Protein AF-A0A1I5U7B4-F1 (afdb_monomer_lite)

Organism: NCBI:txid43305

Radius of gyration: 13.63 Å; chains: 1; bounding box: 38×31×25 Å

Structure (mmCIF, N/CA/C/O backbone):
data_AF-A0A1I5U7B4-F1
#
_entry.id   AF-A0A1I5U7B4-F1
#
loop_
_atom_site.group_PDB
_atom_site.id
_atom_site.type_symbol
_atom_site.label_atom_id
_atom_site.label_alt_id
_atom_site.label_comp_id
_atom_site.label_asym_id
_atom_site.label_entity_id
_atom_site.label_seq_id
_atom_site.pdbx_PDB_ins_code
_atom_site.Cartn_x
_atom_site.Cartn_y
_atom_site.Cartn_z
_atom_site.occupancy
_atom_site.B_iso_or_equiv
_atom_site.auth_seq_id
_atom_site.auth_comp_id
_atom_site.auth_asym_id
_atom_site.auth_atom_id
_atom_site.pdbx_PDB_model_num
ATOM 1 N N . MET A 1 1 ? -28.573 3.012 4.697 1.00 36.19 1 MET A N 1
ATOM 2 C CA . MET A 1 1 ? -27.901 4.321 4.546 1.00 36.19 1 MET A CA 1
ATOM 3 C C . MET A 1 1 ? -26.445 4.082 4.194 1.00 36.19 1 MET A C 1
ATOM 5 O O . MET A 1 1 ? -25.722 3.524 5.009 1.00 36.19 1 MET A O 1
ATOM 9 N N . SER A 1 2 ? -26.026 4.426 2.977 1.00 48.88 2 SER A N 1
ATOM 10 C CA . SER A 1 2 ? -24.609 4.414 2.605 1.00 48.88 2 SER A CA 1
ATOM 11 C C . SER A 1 2 ? -23.881 5.465 3.438 1.00 48.88 2 SER A C 1
ATOM 13 O O . SER A 1 2 ? -24.246 6.639 3.410 1.00 48.88 2 SER A O 1
ATOM 15 N N . LYS A 1 3 ? -22.888 5.038 4.218 1.00 60.53 3 LYS A N 1
ATOM 16 C CA . LYS A 1 3 ? -22.024 5.932 4.990 1.00 60.53 3 LYS A CA 1
ATOM 17 C C . LYS A 1 3 ? -21.217 6.751 3.976 1.00 60.53 3 LYS A C 1
ATOM 19 O O . LYS A 1 3 ? -20.322 6.213 3.334 1.00 60.53 3 LYS A O 1
ATOM 24 N N . ILE A 1 4 ? -21.610 8.005 3.756 1.00 63.72 4 ILE A N 1
ATOM 25 C CA . ILE A 1 4 ? -20.902 8.918 2.854 1.00 63.72 4 ILE A CA 1
ATOM 26 C C . ILE A 1 4 ? -19.568 9.238 3.524 1.00 63.72 4 ILE A C 1
ATOM 28 O O . ILE A 1 4 ? -19.536 9.796 4.619 1.00 63.72 4 ILE A O 1
ATOM 32 N N . ILE A 1 5 ? -18.472 8.821 2.897 1.00 60.91 5 ILE A N 1
ATOM 33 C CA . ILE A 1 5 ? -17.126 9.182 3.335 1.00 60.91 5 ILE A CA 1
ATOM 34 C C . ILE A 1 5 ? -16.915 10.644 2.930 1.00 60.91 5 ILE A C 1
ATOM 36 O O . ILE A 1 5 ? -16.953 10.965 1.741 1.00 60.91 5 ILE A O 1
ATOM 40 N N . SER A 1 6 ? -16.756 11.527 3.920 1.00 59.16 6 SER A N 1
ATOM 41 C CA . SER A 1 6 ? -16.488 12.952 3.698 1.00 59.16 6 SER A CA 1
ATOM 42 C C . SER A 1 6 ? -15.139 13.128 3.003 1.00 59.16 6 SER A C 1
ATOM 44 O O . SER A 1 6 ? -14.144 12.544 3.426 1.00 59.16 6 SER A O 1
ATOM 46 N N . GLN A 1 7 ? -15.085 13.943 1.950 1.00 59.84 7 GLN A N 1
ATOM 47 C CA . GLN A 1 7 ? -13.850 14.252 1.222 1.00 59.84 7 GLN A CA 1
ATOM 48 C C . GLN A 1 7 ? -13.070 15.381 1.926 1.00 59.84 7 GLN A C 1
ATOM 50 O O . GLN A 1 7 ? -12.927 16.470 1.379 1.00 59.84 7 GLN A O 1
ATOM 55 N N . ASN A 1 8 ? -12.584 15.148 3.152 1.00 62.50 8 ASN A N 1
ATOM 56 C CA . ASN A 1 8 ? -11.827 16.151 3.916 1.00 62.50 8 ASN A CA 1
ATOM 57 C C . ASN A 1 8 ? -10.309 15.911 3.824 1.00 62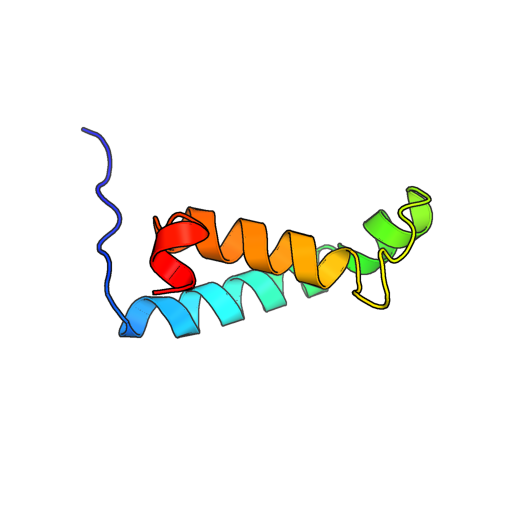.50 8 ASN A C 1
ATOM 59 O O . ASN A 1 8 ? -9.824 14.792 4.002 1.00 62.50 8 ASN A O 1
ATOM 63 N N . GLU A 1 9 ? -9.525 16.970 3.599 1.00 62.28 9 GLU A N 1
ATOM 64 C CA . GLU A 1 9 ? -8.056 16.874 3.507 1.00 62.28 9 GLU A CA 1
ATOM 65 C C . GLU A 1 9 ? -7.392 16.420 4.819 1.00 62.28 9 GLU A C 1
ATOM 67 O O . GLU A 1 9 ? -6.406 15.684 4.788 1.00 62.28 9 GLU A O 1
ATOM 72 N N . LEU A 1 10 ? -7.962 16.778 5.976 1.00 58.91 10 LEU A N 1
ATOM 73 C CA . LEU A 1 10 ? -7.466 16.359 7.296 1.00 58.91 10 LEU A CA 1
ATOM 74 C C . LEU A 1 10 ? -7.485 14.830 7.477 1.00 58.91 10 LEU A C 1
ATOM 76 O O . LEU A 1 10 ? -6.535 14.264 8.022 1.00 58.91 10 LEU A O 1
ATOM 80 N N . ASP A 1 11 ? -8.499 14.151 6.936 1.00 70.62 11 ASP A N 1
ATOM 81 C CA . ASP A 1 11 ? -8.617 12.690 7.007 1.00 70.62 11 ASP A CA 1
ATOM 82 C C . ASP A 1 11 ? -7.571 11.989 6.123 1.00 70.62 11 ASP A C 1
ATOM 84 O O . ASP A 1 11 ? -7.153 10.865 6.405 1.00 70.62 11 ASP A O 1
ATOM 88 N N . THR A 1 12 ? -7.066 12.655 5.079 1.00 77.38 12 THR A N 1
ATOM 89 C CA . THR A 1 12 ? -6.144 12.053 4.099 1.00 77.38 12 THR A CA 1
ATOM 90 C C . THR A 1 12 ? -4.817 11.620 4.725 1.00 77.38 12 THR A C 1
ATOM 92 O O . THR A 1 12 ? -4.301 10.539 4.409 1.00 77.38 12 THR A O 1
ATOM 95 N N . LYS A 1 13 ? -4.264 12.422 5.644 1.00 85.00 13 LYS A N 1
ATOM 96 C CA . LYS A 1 13 ? -3.021 12.069 6.345 1.00 85.00 13 LYS A CA 1
ATOM 97 C C . LYS A 1 13 ? -3.239 10.881 7.281 1.00 85.00 13 LYS A C 1
ATOM 99 O O . LYS A 1 13 ? -2.486 9.912 7.222 1.00 85.00 13 LYS A O 1
ATOM 104 N N . GLN A 1 14 ? -4.312 10.917 8.071 1.00 88.56 14 GLN A N 1
ATOM 105 C CA . GLN A 1 14 ? -4.660 9.841 8.999 1.00 88.56 14 GLN A CA 1
ATOM 106 C C . GLN A 1 14 ? -4.932 8.514 8.274 1.00 88.56 14 GLN A C 1
ATOM 108 O O . GLN A 1 14 ? -4.484 7.455 8.721 1.00 88.56 14 GLN A O 1
ATOM 113 N N . ILE A 1 15 ? -5.623 8.564 7.132 1.00 88.31 15 ILE A N 1
ATOM 114 C CA . ILE A 1 15 ? -5.854 7.408 6.260 1.00 88.31 15 ILE A CA 1
ATOM 115 C C . ILE A 1 15 ? -4.521 6.852 5.755 1.00 88.31 15 ILE A C 1
ATOM 117 O O . ILE A 1 15 ? -4.276 5.652 5.866 1.00 88.31 15 ILE A O 1
ATOM 121 N N . THR A 1 16 ? -3.633 7.710 5.249 1.00 89.50 16 THR A N 1
ATOM 122 C CA . THR A 1 16 ? -2.322 7.284 4.733 1.00 89.50 16 THR A CA 1
ATOM 123 C C . THR A 1 16 ? -1.484 6.604 5.815 1.00 89.50 16 THR A C 1
ATOM 125 O O . THR A 1 16 ? -0.899 5.547 5.572 1.00 89.50 16 THR A O 1
ATOM 128 N N . ASP A 1 17 ? -1.457 7.165 7.022 1.00 93.00 17 ASP A N 1
ATOM 129 C CA . ASP A 1 17 ? -0.720 6.588 8.146 1.00 93.00 17 ASP A CA 1
ATOM 130 C C . ASP A 1 17 ? -1.335 5.255 8.596 1.00 93.00 17 ASP A C 1
ATOM 132 O O . ASP A 1 17 ? -0.612 4.280 8.807 1.00 93.00 17 ASP A O 1
ATOM 136 N N . SER A 1 18 ? -2.667 5.155 8.630 1.00 93.69 18 SER A N 1
ATOM 137 C CA . SER A 1 18 ? -3.370 3.901 8.935 1.00 93.69 18 SER A CA 1
ATOM 138 C C . SER A 1 18 ? -3.059 2.803 7.915 1.00 93.69 18 SER A C 1
ATOM 140 O O . SER A 1 18 ? -2.818 1.655 8.293 1.00 93.69 18 SER A O 1
ATOM 142 N N . ILE A 1 19 ? -2.996 3.147 6.624 1.00 94.06 19 ILE A N 1
ATOM 143 C CA . ILE A 1 19 ? -2.616 2.208 5.561 1.00 94.06 19 ILE A CA 1
ATOM 144 C C . ILE A 1 19 ? -1.162 1.754 5.745 1.00 94.06 19 ILE A C 1
ATOM 146 O O . ILE A 1 19 ? -0.889 0.559 5.671 1.00 94.06 19 ILE A O 1
ATOM 150 N N . LYS A 1 20 ? -0.222 2.656 6.054 1.00 94.50 20 LYS A N 1
ATOM 151 C CA . LYS A 1 20 ? 1.176 2.272 6.328 1.00 94.50 20 LYS A CA 1
ATOM 152 C C . LYS A 1 20 ? 1.287 1.320 7.521 1.00 94.50 20 LYS A C 1
ATOM 154 O O . LYS A 1 20 ? 1.997 0.318 7.439 1.00 94.50 20 LYS A O 1
ATOM 159 N N . ILE A 1 21 ? 0.562 1.601 8.607 1.00 96.81 21 ILE A N 1
ATOM 160 C CA . ILE A 1 21 ? 0.506 0.726 9.787 1.00 96.81 21 ILE A CA 1
ATOM 161 C C . ILE A 1 21 ? -0.037 -0.651 9.398 1.00 96.81 21 ILE A C 1
ATOM 163 O O . ILE A 1 21 ? 0.546 -1.661 9.785 1.00 96.81 21 ILE A O 1
ATOM 167 N N . PHE A 1 22 ? -1.102 -0.710 8.594 1.00 95.94 22 PHE A N 1
ATOM 168 C CA . PHE A 1 22 ? -1.645 -1.965 8.072 1.00 95.94 22 PHE A CA 1
ATOM 169 C C . PHE A 1 22 ? -0.604 -2.741 7.246 1.00 95.94 22 PHE A C 1
ATOM 171 O O . PHE A 1 22 ? -0.366 -3.919 7.511 1.00 95.94 22 PHE A O 1
ATOM 178 N N . PHE A 1 23 ? 0.075 -2.086 6.299 1.00 95.56 23 PHE A N 1
ATOM 179 C CA . PHE A 1 23 ? 1.088 -2.723 5.448 1.00 95.56 23 PHE A CA 1
ATOM 180 C C . PHE A 1 23 ? 2.243 -3.315 6.259 1.00 95.56 23 PHE A C 1
ATOM 182 O O . PHE A 1 23 ? 2.687 -4.428 5.968 1.00 95.56 23 PHE A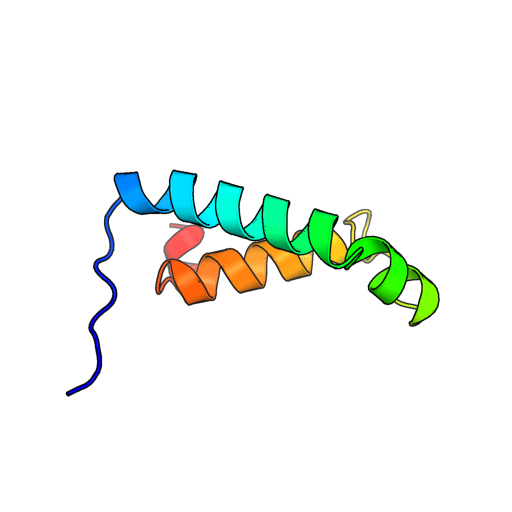 O 1
ATOM 189 N N . ASN A 1 24 ? 2.689 -2.598 7.293 1.00 95.69 24 ASN A N 1
ATOM 190 C CA . ASN A 1 24 ? 3.733 -3.068 8.197 1.00 95.69 24 ASN A CA 1
ATOM 191 C C . ASN A 1 24 ? 3.241 -4.213 9.089 1.00 95.69 24 ASN A C 1
ATOM 193 O O . ASN A 1 24 ? 3.917 -5.233 9.183 1.00 95.69 24 ASN A O 1
ATOM 197 N N . LYS A 1 25 ? 2.054 -4.078 9.697 1.00 97.81 25 LYS A N 1
ATOM 198 C CA . LYS A 1 25 ? 1.484 -5.074 10.619 1.00 97.81 25 LYS A CA 1
ATOM 199 C C . LYS A 1 25 ? 1.241 -6.426 9.950 1.00 97.81 25 LYS A C 1
ATOM 201 O O . LYS A 1 25 ? 1.439 -7.456 10.581 1.00 97.81 25 LYS A O 1
ATOM 206 N N . PHE A 1 26 ? 0.807 -6.422 8.692 1.00 96.56 26 PHE A N 1
ATOM 207 C CA . PHE A 1 26 ? 0.490 -7.643 7.946 1.00 96.56 26 PHE A CA 1
ATOM 208 C C . PHE A 1 26 ? 1.583 -8.053 6.956 1.00 96.56 26 PHE A C 1
ATOM 210 O O . PHE A 1 26 ? 1.368 -8.958 6.155 1.00 96.56 26 PHE A O 1
ATOM 217 N N . HIS A 1 27 ? 2.748 -7.396 6.988 1.00 95.06 27 HIS A N 1
ATOM 218 C CA . HIS A 1 27 ? 3.869 -7.670 6.086 1.00 95.06 27 HIS A CA 1
ATOM 219 C C . HIS A 1 27 ? 3.447 -7.760 4.607 1.00 95.06 27 HIS A C 1
ATOM 221 O O . HIS A 1 27 ? 3.929 -8.611 3.855 1.00 95.06 27 HIS A O 1
ATOM 227 N N . VAL A 1 28 ? 2.555 -6.865 4.168 1.00 94.00 28 VAL A N 1
ATOM 228 C CA . VAL A 1 28 ? 1.924 -6.913 2.835 1.00 94.00 28 VAL A CA 1
ATOM 229 C C . VAL A 1 28 ? 2.974 -6.921 1.722 1.00 94.00 28 VAL A C 1
ATOM 231 O O . VAL A 1 28 ? 2.863 -7.674 0.758 1.00 94.00 28 VAL A O 1
ATOM 234 N N . SER A 1 29 ? 4.057 -6.160 1.884 1.00 89.94 29 SER A N 1
ATOM 235 C CA . SER A 1 29 ? 5.181 -6.151 0.940 1.00 89.94 29 SER A CA 1
ATOM 236 C C . SER A 1 29 ? 5.861 -7.519 0.795 1.00 89.94 29 SER A C 1
ATOM 238 O O . SER A 1 29 ? 6.271 -7.883 -0.307 1.00 89.94 29 SER A O 1
ATOM 240 N N . ALA A 1 30 ? 5.973 -8.293 1.879 1.00 91.38 30 ALA A N 1
ATOM 241 C CA . ALA A 1 30 ? 6.551 -9.636 1.841 1.00 91.38 30 ALA A CA 1
ATOM 242 C C . ALA A 1 30 ? 5.619 -10.623 1.125 1.00 91.38 30 ALA A C 1
ATOM 244 O O . ALA A 1 30 ? 6.090 -11.410 0.308 1.00 91.38 30 ALA A O 1
ATOM 245 N N . ILE A 1 31 ? 4.307 -10.518 1.363 1.00 93.31 31 ILE A N 1
ATOM 246 C CA . ILE A 1 31 ? 3.279 -11.317 0.677 1.00 93.31 31 ILE A CA 1
ATOM 247 C C . ILE A 1 31 ? 3.285 -11.031 -0.831 1.00 93.31 31 ILE A C 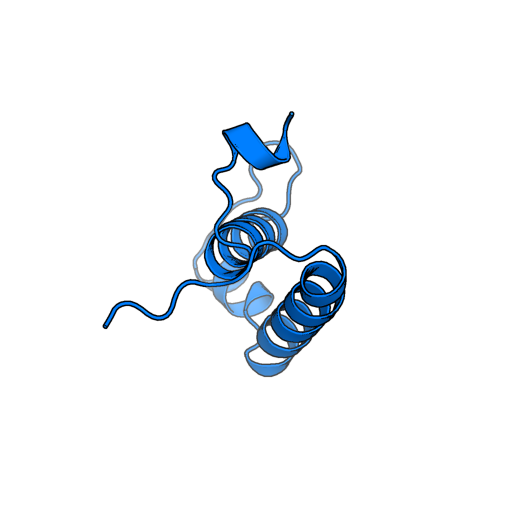1
ATOM 249 O O . ILE A 1 31 ? 3.258 -11.950 -1.648 1.00 93.31 31 ILE A O 1
ATOM 253 N N . LEU A 1 32 ? 3.376 -9.759 -1.226 1.00 90.31 32 LEU A N 1
ATOM 254 C CA . LEU A 1 32 ? 3.473 -9.383 -2.639 1.00 90.31 32 LEU A CA 1
ATOM 255 C C . LEU A 1 32 ? 4.740 -9.955 -3.289 1.00 90.31 32 LEU A C 1
ATOM 257 O O . LEU A 1 32 ? 4.689 -10.459 -4.410 1.00 90.31 32 LEU A O 1
ATOM 261 N N . LYS A 1 33 ? 5.868 -9.932 -2.568 1.00 87.69 33 LYS A N 1
ATOM 262 C CA . LYS A 1 33 ? 7.131 -10.507 -3.041 1.00 87.69 33 LYS A CA 1
ATOM 263 C C . LYS A 1 33 ? 7.054 -12.029 -3.199 1.00 87.69 33 LYS A C 1
ATOM 265 O O . LYS A 1 33 ? 7.552 -12.543 -4.196 1.00 87.69 33 LYS A O 1
ATOM 270 N N . SER A 1 34 ? 6.443 -12.744 -2.251 1.00 89.75 34 SER A N 1
ATOM 271 C CA . SER A 1 34 ? 6.285 -14.205 -2.332 1.00 89.75 34 SER A CA 1
ATOM 272 C C . SER A 1 34 ? 5.275 -14.635 -3.397 1.00 89.75 34 SER A C 1
ATOM 274 O O . SER A 1 34 ? 5.405 -15.717 -3.959 1.00 89.75 34 SER A O 1
ATOM 276 N N . SER A 1 35 ? 4.319 -13.769 -3.740 1.00 86.62 35 SER A N 1
ATOM 277 C CA . SER A 1 35 ? 3.310 -14.009 -4.783 1.00 86.62 35 SER A CA 1
ATOM 278 C C . SER A 1 35 ? 3.836 -13.803 -6.214 1.00 86.62 35 SER A C 1
ATOM 280 O O . SER A 1 35 ? 3.048 -13.658 -7.145 1.00 86.62 35 SER A O 1
ATOM 282 N N . ASN A 1 36 ? 5.159 -13.751 -6.414 1.00 80.25 36 ASN A N 1
ATOM 283 C CA . ASN A 1 36 ? 5.811 -13.476 -7.702 1.00 80.25 36 ASN A CA 1
ATOM 284 C C . ASN A 1 36 ? 5.388 -12.154 -8.369 1.00 80.25 36 ASN A C 1
ATOM 286 O O . ASN A 1 36 ? 5.534 -11.995 -9.585 1.00 80.25 36 ASN A O 1
ATOM 290 N N . VAL A 1 37 ? 4.900 -11.177 -7.597 1.00 82.00 37 VAL A N 1
ATOM 291 C CA . VAL A 1 37 ? 4.539 -9.873 -8.155 1.00 82.00 37 VAL A CA 1
ATOM 292 C C . VAL A 1 37 ? 5.820 -9.116 -8.497 1.00 82.00 37 VAL A C 1
ATOM 294 O O . VAL A 1 37 ? 6.626 -8.772 -7.631 1.00 82.00 37 VAL A O 1
ATOM 297 N N . LYS A 1 38 ? 6.030 -8.874 -9.792 1.00 76.75 38 LYS A N 1
ATOM 298 C CA . LYS A 1 38 ? 7.215 -8.180 -10.302 1.00 76.75 38 LYS A CA 1
ATOM 299 C C . LYS A 1 38 ? 7.004 -6.669 -10.285 1.00 76.75 38 LYS A C 1
ATOM 301 O O . LYS A 1 38 ? 5.893 -6.183 -10.479 1.00 76.75 38 LYS A O 1
ATOM 306 N N . LYS A 1 39 ? 8.098 -5.926 -10.097 1.00 77.31 39 LYS A N 1
ATOM 307 C CA . LYS A 1 39 ? 8.110 -4.473 -10.304 1.00 77.31 39 LYS A CA 1
ATOM 308 C C . LYS A 1 39 ? 7.692 -4.166 -11.740 1.00 77.31 39 LYS A C 1
ATOM 310 O O . LYS A 1 39 ? 8.220 -4.762 -12.678 1.00 77.31 39 LYS A O 1
ATOM 315 N N . LEU A 1 40 ? 6.781 -3.218 -11.902 1.00 75.62 40 LEU A N 1
ATOM 316 C CA . LEU A 1 40 ? 6.374 -2.694 -13.201 1.00 75.62 40 LEU A CA 1
ATOM 317 C C . LEU A 1 40 ? 7.056 -1.343 -13.391 1.00 75.62 40 LEU A C 1
ATOM 319 O O . LEU A 1 40 ? 6.848 -0.435 -12.595 1.00 75.62 40 LEU A O 1
ATOM 323 N N . LYS A 1 41 ? 7.890 -1.219 -14.431 1.00 80.00 41 LYS A N 1
ATOM 324 C CA . LYS A 1 41 ? 8.536 0.049 -14.831 1.00 80.00 41 LYS A CA 1
ATOM 325 C C . LYS A 1 41 ? 9.238 0.805 -13.683 1.00 80.00 41 LYS A C 1
ATOM 327 O O . LYS A 1 41 ? 9.204 2.026 -13.633 1.00 80.00 41 LYS A O 1
ATOM 332 N N . GLY A 1 42 ? 9.876 0.079 -12.762 1.00 78.50 42 GLY A N 1
ATOM 333 C CA . GLY A 1 42 ? 10.624 0.663 -11.639 1.00 78.50 42 GLY A CA 1
ATOM 334 C C . GLY A 1 42 ? 9.807 0.904 -10.366 1.00 78.50 42 GLY A C 1
ATOM 335 O O . GLY A 1 42 ? 10.406 1.025 -9.299 1.00 78.50 42 GLY A O 1
ATOM 336 N N . GLU A 1 43 ? 8.475 0.862 -10.434 1.00 82.81 43 GLU A N 1
ATOM 337 C CA . GLU A 1 43 ? 7.623 1.034 -9.258 1.00 82.81 43 GLU A CA 1
ATOM 338 C C . GLU A 1 43 ? 7.449 -0.255 -8.454 1.00 82.81 43 GLU A C 1
ATOM 340 O O . GLU A 1 43 ? 7.350 -1.369 -8.988 1.00 82.81 43 GLU A O 1
ATOM 345 N N . SER A 1 44 ? 7.402 -0.091 -7.132 1.00 86.88 44 SER A N 1
ATOM 346 C CA . SER A 1 44 ? 7.119 -1.194 -6.219 1.00 86.88 44 SER A CA 1
ATOM 347 C C . SER A 1 44 ? 5.636 -1.575 -6.301 1.00 86.88 44 SER A C 1
ATOM 349 O O . SER A 1 44 ? 4.782 -0.701 -6.142 1.00 86.88 44 SER A O 1
ATOM 351 N N . PRO A 1 45 ? 5.284 -2.867 -6.424 1.00 88.88 45 PRO A N 1
ATOM 352 C CA . PRO A 1 45 ? 3.890 -3.306 -6.344 1.00 88.88 45 PRO A CA 1
ATOM 353 C C . PRO A 1 45 ? 3.191 -2.884 -5.046 1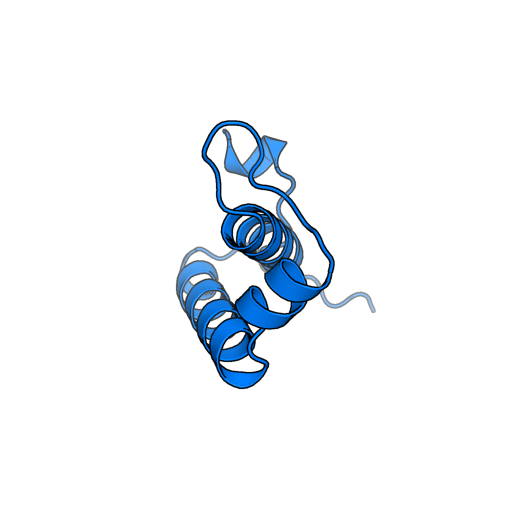.00 88.88 45 PRO A C 1
ATOM 355 O O . PRO A 1 45 ? 1.992 -2.611 -5.045 1.00 88.88 45 PRO A O 1
ATOM 358 N N . SER A 1 46 ? 3.944 -2.769 -3.945 1.00 90.00 46 SER A N 1
ATOM 359 C CA . SER A 1 46 ? 3.415 -2.263 -2.675 1.00 90.00 46 SER A CA 1
ATOM 360 C C . SER A 1 46 ? 2.946 -0.812 -2.778 1.00 90.00 46 SER A C 1
ATOM 362 O O . SER A 1 46 ? 1.944 -0.464 -2.164 1.00 90.00 46 SER A O 1
ATOM 364 N N . ASN A 1 47 ? 3.636 0.025 -3.562 1.00 89.50 47 ASN A N 1
ATOM 365 C CA . ASN A 1 47 ? 3.278 1.432 -3.745 1.00 89.50 47 ASN A CA 1
ATOM 366 C C . ASN A 1 47 ? 1.971 1.552 -4.527 1.00 89.50 47 ASN A C 1
ATOM 368 O O . ASN A 1 47 ? 1.092 2.315 -4.139 1.00 89.50 47 ASN A O 1
ATOM 372 N N . ILE A 1 48 ? 1.819 0.741 -5.578 1.00 90.69 48 ILE A N 1
ATOM 373 C CA . ILE A 1 48 ? 0.599 0.690 -6.392 1.00 90.69 48 ILE A CA 1
ATOM 374 C C . ILE A 1 48 ? -0.593 0.258 -5.532 1.00 90.69 48 ILE A C 1
ATOM 376 O O . ILE A 1 48 ? -1.648 0.889 -5.567 1.00 90.69 48 ILE A O 1
ATOM 380 N N . LEU A 1 49 ? -0.424 -0.783 -4.711 1.00 92.31 49 LEU A N 1
ATOM 381 C CA . LEU A 1 49 ? -1.491 -1.251 -3.828 1.00 92.31 49 LEU A CA 1
ATOM 382 C C . LEU A 1 49 ? -1.825 -0.227 -2.733 1.00 92.31 49 LEU A C 1
ATOM 384 O O . LEU A 1 49 ? -2.997 -0.002 -2.438 1.00 92.31 49 LEU A O 1
ATOM 388 N N . MET A 1 50 ? -0.812 0.421 -2.152 1.00 92.38 50 MET A N 1
ATOM 389 C CA . MET A 1 50 ? -1.001 1.473 -1.150 1.00 92.38 50 MET A CA 1
ATOM 390 C C . MET A 1 50 ? -1.755 2.676 -1.734 1.00 92.38 50 MET A C 1
ATOM 392 O O . MET A 1 50 ? -2.642 3.221 -1.078 1.00 92.38 50 MET A O 1
ATOM 396 N N . TYR A 1 51 ? -1.459 3.041 -2.983 1.00 91.12 51 TYR A N 1
ATOM 397 C CA . TYR A 1 51 ? -2.186 4.066 -3.728 1.00 91.12 51 TYR A CA 1
ATOM 398 C C . TYR A 1 51 ? -3.640 3.660 -4.014 1.00 91.12 51 TYR A C 1
ATOM 400 O O . TYR A 1 51 ? -4.559 4.437 -3.771 1.00 91.12 51 TYR A O 1
ATOM 408 N N . ALA A 1 52 ? -3.886 2.420 -4.445 1.00 92.31 52 ALA A N 1
ATOM 409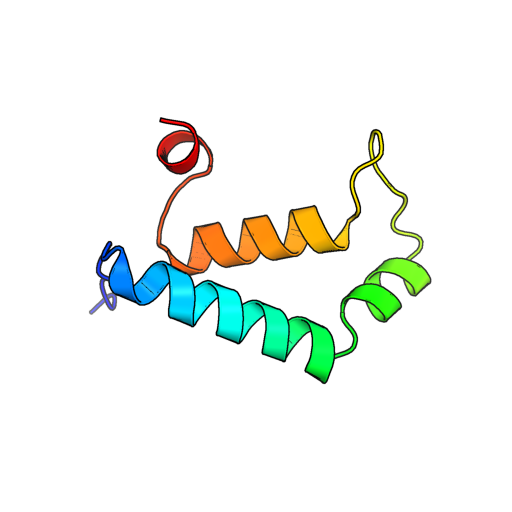 C CA . ALA A 1 52 ? -5.249 1.925 -4.643 1.00 92.31 52 ALA A CA 1
ATOM 410 C C . ALA A 1 52 ? -6.073 1.969 -3.342 1.00 92.31 52 ALA A C 1
ATOM 412 O O . ALA A 1 52 ? -7.222 2.408 -3.348 1.00 92.31 52 ALA A O 1
ATOM 413 N N . PHE A 1 53 ? -5.475 1.578 -2.212 1.00 93.12 53 PHE A N 1
ATOM 414 C CA . PHE A 1 53 ? -6.118 1.671 -0.899 1.00 93.12 53 PHE A CA 1
ATOM 415 C C . PHE A 1 53 ? -6.434 3.125 -0.541 1.00 93.12 53 PHE A C 1
ATOM 417 O O . PHE A 1 53 ? -7.550 3.422 -0.115 1.00 93.12 53 PHE A O 1
ATOM 424 N N . SER A 1 54 ? -5.488 4.047 -0.746 1.00 89.88 54 SER A N 1
ATOM 425 C CA . SER A 1 54 ? -5.713 5.457 -0.427 1.00 89.88 54 SER A CA 1
ATOM 426 C C . SER A 1 54 ? -6.841 6.059 -1.267 1.00 89.88 54 SER A C 1
ATOM 428 O O . SER A 1 54 ? -7.622 6.840 -0.737 1.00 89.88 54 SER A O 1
ATOM 430 N N . LEU A 1 55 ? -6.976 5.698 -2.545 1.00 89.81 55 LEU A N 1
ATOM 431 C CA . LEU A 1 55 ? -8.086 6.141 -3.395 1.00 89.81 55 LEU A CA 1
ATOM 432 C C . LEU A 1 55 ? -9.448 5.675 -2.863 1.00 89.81 55 LEU A C 1
ATOM 434 O O . LEU A 1 55 ? -10.356 6.492 -2.704 1.00 89.81 55 LEU A O 1
ATOM 438 N N . VAL A 1 56 ? -9.567 4.389 -2.514 1.00 89.88 56 VAL A N 1
ATOM 439 C CA . VAL A 1 56 ? -10.809 3.812 -1.970 1.00 89.88 56 VAL A CA 1
ATOM 440 C C . VAL A 1 56 ? -11.210 4.505 -0.669 1.00 89.88 56 VAL A C 1
ATOM 442 O O . VAL A 1 56 ? -12.346 4.955 -0.536 1.00 89.88 56 VAL A O 1
ATOM 445 N N . PHE A 1 57 ? -10.282 4.647 0.281 1.00 88.00 57 PHE A N 1
ATOM 446 C CA . PHE A 1 57 ? -10.595 5.232 1.588 1.00 88.00 57 PHE A CA 1
ATOM 447 C C . PHE A 1 57 ? -10.802 6.747 1.551 1.00 88.00 57 PHE A C 1
ATOM 449 O O . PHE A 1 57 ? -11.548 7.266 2.375 1.00 88.00 57 PHE A O 1
ATOM 456 N N . ARG A 1 58 ? -10.193 7.458 0.595 1.00 84.88 58 ARG A N 1
ATOM 457 C CA . ARG A 1 58 ? -10.451 8.890 0.359 1.00 84.88 58 ARG A CA 1
ATOM 458 C C . ARG A 1 58 ? -11.704 9.132 -0.487 1.00 84.88 58 ARG A C 1
ATOM 460 O O . ARG A 1 58 ? -12.063 10.285 -0.707 1.00 84.88 58 ARG A O 1
ATOM 467 N N . ASN A 1 59 ? -12.348 8.069 -0.981 1.00 85.44 59 ASN A N 1
ATOM 468 C CA . ASN A 1 59 ? -13.460 8.138 -1.926 1.00 85.44 59 ASN A CA 1
ATOM 469 C C . ASN A 1 59 ? -13.133 9.035 -3.140 1.00 85.44 59 ASN A C 1
ATOM 471 O O . ASN A 1 59 ? -13.914 9.909 -3.530 1.00 85.44 59 ASN A O 1
ATOM 475 N N . LYS A 1 60 ? -11.933 8.839 -3.701 1.00 85.25 60 LYS A N 1
ATOM 476 C CA . LYS A 1 60 ? -11.442 9.521 -4.903 1.00 85.25 60 LYS A CA 1
ATOM 477 C C . LYS A 1 60 ? -11.172 8.500 -5.999 1.00 85.25 60 LYS A C 1
ATOM 479 O O . LYS A 1 60 ? -10.619 7.433 -5.746 1.00 85.25 60 LYS A O 1
ATOM 484 N N . SER A 1 61 ? -11.530 8.838 -7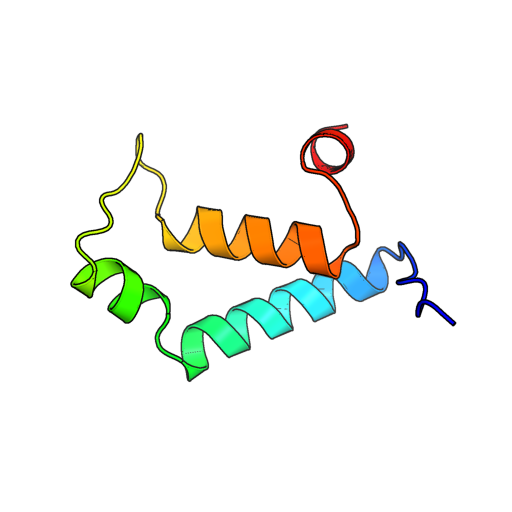.234 1.00 87.44 61 SER A N 1
ATOM 485 C CA . SER A 1 61 ? -11.029 8.106 -8.397 1.00 87.44 61 SER A CA 1
ATOM 486 C C . SER A 1 61 ? -9.593 8.540 -8.693 1.00 87.44 61 SER A C 1
ATOM 488 O O . SER A 1 61 ? -9.193 9.646 -8.334 1.00 87.44 61 SER A O 1
ATOM 490 N N . MET A 1 62 ? -8.827 7.696 -9.388 1.00 90.31 62 MET A N 1
ATOM 491 C CA . MET A 1 62 ? -7.483 8.064 -9.852 1.00 90.31 62 MET A CA 1
ATOM 492 C C . MET A 1 62 ? -7.504 9.374 -10.652 1.00 90.31 62 MET A C 1
ATOM 494 O O . MET A 1 62 ? -6.662 10.234 -10.437 1.00 90.31 62 MET A O 1
ATOM 498 N N . TYR A 1 63 ? -8.509 9.555 -11.515 1.00 88.25 63 TYR A N 1
ATOM 499 C CA . TYR A 1 63 ? -8.677 10.775 -12.306 1.00 88.25 63 TYR A CA 1
ATOM 500 C C . TYR A 1 63 ? -8.825 12.028 -11.429 1.00 88.25 63 TYR A C 1
ATOM 502 O O . TYR A 1 63 ? -8.175 13.030 -11.689 1.00 88.25 63 TYR A O 1
ATOM 510 N N . MET A 1 64 ? -9.614 11.955 -10.352 1.00 85.25 64 MET A N 1
ATOM 511 C CA . MET A 1 64 ? -9.827 13.082 -9.432 1.00 85.25 64 MET A CA 1
ATOM 512 C C . MET A 1 64 ? -8.632 13.377 -8.516 1.00 85.25 64 MET A C 1
ATOM 514 O O . MET A 1 64 ? -8.593 14.434 -7.902 1.00 85.25 64 MET A O 1
ATOM 518 N N . ASP A 1 65 ? -7.701 12.437 -8.356 1.00 83.81 65 ASP A N 1
ATOM 519 C CA . ASP A 1 65 ? -6.469 12.636 -7.578 1.00 83.81 65 ASP A CA 1
ATOM 520 C C . ASP A 1 65 ? -5.322 13.178 -8.454 1.00 83.81 65 ASP A C 1
ATOM 522 O O . ASP A 1 65 ? -4.298 13.598 -7.926 1.00 83.81 65 ASP A O 1
ATOM 526 N N . MET A 1 66 ? -5.482 13.141 -9.784 1.00 82.31 66 MET A N 1
ATOM 527 C CA . MET A 1 66 ? -4.533 13.680 -10.767 1.00 82.31 66 MET A CA 1
ATOM 528 C C . MET A 1 66 ? -4.855 15.113 -11.220 1.00 82.31 66 MET A C 1
ATOM 530 O O . MET A 1 66 ? -4.015 15.723 -11.882 1.00 82.31 66 MET A O 1
ATOM 534 N N . LEU A 1 67 ? -6.062 15.604 -10.923 1.00 67.81 67 LEU A N 1
ATOM 535 C CA . LEU A 1 67 ? -6.507 16.980 -11.163 1.00 67.81 67 LEU A CA 1
ATOM 536 C C . LEU A 1 67 ? -6.148 17.874 -9.974 1.00 67.81 67 LEU A C 1
ATOM 538 O O . LEU A 1 67 ? -5.738 19.024 -10.236 1.00 67.81 67 LEU A O 1
#

Foldseek 3Di:
DPPDQDLDPVVLVVQLVVLVVVCVVVVVLVVCVVVVNDDDPPDRPSVVVSVVSSCVNSVHDPVRVVD

pLDDT: mean 83.32, std 12.83, range [36.19, 97.81]

Sequence (67 aa):
MSKIISQNELDTKQITDSIKIFFNKFHVSAILKSSNVKKLKGESPSNILMYAFSLVFRNKSMYMDML

Secondary structure (DSSP, 8-state):
--------HHHHHHHHHHHHHHHHHTTHHHHHHHTT-PPBTTB-HHHHHHHHHHHHHTT--HHHHH-